Protein AF-A0A7S3HXZ3-F1 (afdb_monomer_lite)

pLDDT: mean 89.15, std 10.33, range [56.81, 97.94]

Foldseek 3Di:
DDADPQVRGDQDPLWDQDPQVRDTAHLWQAQDVVVNGTDGDVCVVVVLVVLVVLLVVLVVLLVVLVVVLVVLVVVLVPDDPVVVVVCPPVSVVVSVVSVVVSVVSNVSSVVSVVVSVVSVVCVVVVVSD

Organism: NCBI:txid182087

Structure (mmCIF, N/CA/C/O backbone):
data_AF-A0A7S3HXZ3-F1
#
_entry.id   AF-A0A7S3HXZ3-F1
#
loop_
_atom_site.group_PDB
_atom_site.id
_atom_site.type_symbol
_atom_site.label_atom_id
_atom_site.label_alt_id
_atom_site.label_comp_id
_atom_site.label_asym_id
_atom_site.label_entity_id
_atom_site.label_seq_id
_atom_site.pdbx_PDB_ins_code
_atom_site.Cartn_x
_atom_site.Cartn_y
_atom_site.Cartn_z
_atom_site.occupancy
_atom_site.B_iso_or_equiv
_atom_site.auth_seq_id
_atom_site.auth_comp_id
_atom_site.auth_asym_id
_atom_site.auth_atom_id
_atom_site.pdbx_PDB_model_num
ATOM 1 N N . MET A 1 1 ? -22.709 4.657 27.161 1.00 61.06 1 MET A N 1
ATOM 2 C CA . MET A 1 1 ? -21.806 3.655 26.550 1.00 61.06 1 MET A CA 1
ATOM 3 C C . MET A 1 1 ? -22.678 2.761 25.681 1.00 61.06 1 MET A C 1
ATOM 5 O O . MET A 1 1 ? -23.776 2.460 26.123 1.00 61.06 1 MET A O 1
ATOM 9 N N . LYS A 1 2 ? -22.308 2.481 24.426 1.00 83.12 2 LYS A N 1
ATOM 10 C CA . LYS A 1 2 ? -23.126 1.609 23.559 1.00 83.12 2 LYS A CA 1
ATOM 11 C C . LYS A 1 2 ? -22.645 0.174 23.747 1.00 83.12 2 LYS A C 1
ATOM 13 O O . LYS A 1 2 ? -21.446 -0.019 23.888 1.00 83.12 2 LYS A O 1
ATOM 18 N N . ASP A 1 3 ? -23.531 -0.805 23.696 1.00 91.44 3 ASP A N 1
ATOM 19 C CA . ASP A 1 3 ? -23.136 -2.214 23.749 1.00 91.44 3 ASP A CA 1
ATOM 20 C C . ASP A 1 3 ? -23.077 -2.804 22.341 1.00 91.44 3 ASP A C 1
ATOM 22 O O . ASP A 1 3 ? -23.734 -2.330 21.410 1.00 91.44 3 ASP A O 1
ATOM 26 N N . CYS A 1 4 ? -22.248 -3.828 22.159 1.00 94.81 4 CYS A N 1
ATOM 27 C CA . CYS A 1 4 ? -22.245 -4.615 20.937 1.00 94.81 4 CYS A CA 1
ATOM 28 C C . CYS A 1 4 ? -23.208 -5.795 21.090 1.00 94.81 4 CYS A C 1
ATOM 30 O O . CYS A 1 4 ? -22.930 -6.718 21.851 1.00 94.81 4 CYS A O 1
ATOM 32 N N . ALA A 1 5 ? -24.300 -5.806 20.321 1.00 92.94 5 ALA A N 1
ATOM 33 C CA . ALA A 1 5 ? -25.272 -6.904 20.345 1.00 92.94 5 ALA A CA 1
ATOM 34 C C . ALA A 1 5 ? -24.668 -8.261 19.926 1.00 92.94 5 ALA A C 1
ATOM 36 O O . ALA A 1 5 ? -25.094 -9.301 20.419 1.00 92.94 5 ALA A O 1
ATOM 37 N N . ILE A 1 6 ? -23.658 -8.249 19.046 1.00 94.00 6 ILE A N 1
ATOM 38 C CA . ILE A 1 6 ? -23.011 -9.461 18.517 1.00 94.00 6 ILE A CA 1
ATOM 39 C C . ILE A 1 6 ? -22.002 -10.016 19.529 1.00 94.00 6 ILE A C 1
ATOM 41 O O . ILE A 1 6 ? -22.062 -11.187 19.884 1.00 94.00 6 ILE A O 1
ATOM 45 N N . CYS A 1 7 ? -21.103 -9.169 20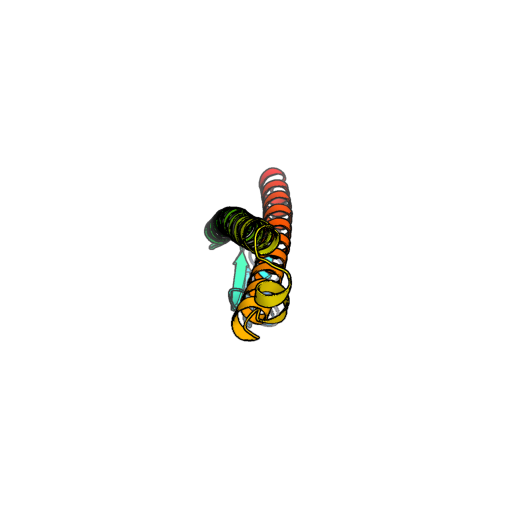.043 1.00 93.88 7 CYS A N 1
ATOM 46 C CA . CYS A 1 7 ? -20.095 -9.586 21.025 1.00 93.88 7 CYS A CA 1
ATOM 47 C C . CYS A 1 7 ? -20.644 -9.710 22.455 1.00 93.88 7 CYS A C 1
ATOM 49 O O . CYS A 1 7 ? -19.918 -10.178 23.327 1.00 93.88 7 CYS A O 1
ATOM 51 N N . LYS A 1 8 ? -21.883 -9.261 22.708 1.00 93.44 8 LYS A N 1
ATOM 52 C CA . LYS A 1 8 ? -22.518 -9.196 24.039 1.00 93.44 8 LYS A CA 1
ATOM 53 C C . LYS A 1 8 ? -21.629 -8.526 25.089 1.00 93.44 8 LYS A C 1
ATOM 55 O O . LYS A 1 8 ? -21.585 -8.931 26.246 1.00 93.44 8 LYS A O 1
ATOM 60 N N . SER A 1 9 ? -20.895 -7.505 24.660 1.00 90.19 9 SER A N 1
ATOM 61 C CA . SER A 1 9 ? -19.946 -6.783 25.493 1.00 90.19 9 SER A CA 1
ATOM 62 C C . SER A 1 9 ? -20.120 -5.284 25.335 1.00 90.19 9 SER A C 1
ATOM 64 O O . SER A 1 9 ? -20.541 -4.772 24.290 1.00 90.19 9 SER A O 1
ATOM 66 N N . VAL A 1 10 ? -19.767 -4.583 26.405 1.00 92.06 10 VAL A N 1
ATOM 67 C CA . VAL A 1 10 ? -19.702 -3.131 26.427 1.00 92.06 10 VAL A CA 1
ATOM 68 C C . VAL A 1 10 ? -18.698 -2.661 25.386 1.00 92.06 10 VAL A C 1
ATOM 70 O O . VAL A 1 10 ? -17.534 -3.061 25.403 1.00 92.06 10 VAL A O 1
ATOM 73 N N . LYS A 1 11 ? -19.131 -1.778 24.486 1.00 91.19 11 LYS A N 1
ATOM 74 C CA . LYS A 1 11 ? -18.266 -1.213 23.457 1.00 91.19 11 LYS A CA 1
ATOM 75 C C . LYS A 1 11 ? -17.468 -0.058 24.068 1.00 91.19 11 LYS A C 1
ATOM 77 O O . LYS A 1 11 ? -18.074 0.952 24.451 1.00 91.19 11 LYS A O 1
ATOM 82 N N . PRO A 1 12 ? -16.126 -0.143 24.127 1.00 89.25 12 PRO A N 1
ATOM 83 C CA . PRO A 1 12 ? -15.323 1.001 24.528 1.00 89.25 12 PRO A CA 1
ATOM 84 C C . PRO A 1 12 ? -15.616 2.203 23.616 1.00 89.25 12 PRO A C 1
ATOM 86 O O . PRO A 1 12 ? -15.987 2.009 22.447 1.00 89.25 12 PRO A O 1
ATOM 89 N N . PRO A 1 13 ? -15.434 3.447 24.097 1.00 89.56 13 PRO A N 1
ATOM 90 C CA . PRO A 1 13 ? -15.523 4.623 23.241 1.00 89.56 13 PRO A CA 1
ATOM 91 C C . PRO A 1 13 ? -14.672 4.418 21.989 1.00 89.56 13 PRO A C 1
ATOM 93 O O . PRO A 1 13 ? -13.559 3.896 22.092 1.00 89.56 13 PRO A O 1
ATOM 96 N N . ARG A 1 14 ? -15.190 4.819 20.820 1.00 89.38 14 ARG A N 1
ATOM 97 C CA . ARG A 1 14 ? -14.471 4.736 19.536 1.00 89.38 14 ARG A CA 1
ATOM 98 C C . ARG A 1 14 ? -14.150 3.324 19.026 1.00 89.38 14 ARG A C 1
ATOM 100 O O . ARG A 1 14 ? -13.502 3.166 18.004 1.00 89.38 14 ARG A O 1
ATOM 107 N N . ALA A 1 15 ? -14.580 2.255 19.696 1.00 93.31 15 ALA A N 1
ATOM 108 C CA . ALA A 1 15 ? -14.499 0.934 19.075 1.00 93.31 15 ALA A CA 1
ATOM 109 C C . ALA A 1 15 ? -15.520 0.819 17.928 1.00 93.31 15 ALA A C 1
ATOM 111 O O . ALA A 1 15 ? -16.464 1.605 17.881 1.00 93.31 15 ALA A O 1
ATOM 112 N N . HIS A 1 16 ? -15.400 -0.171 17.042 1.00 93.69 16 HIS A N 1
ATOM 113 C CA . HIS A 1 16 ? -16.423 -0.595 16.071 1.00 93.69 16 HIS A CA 1
ATOM 114 C C . HIS A 1 16 ? -16.384 -2.119 15.900 1.00 93.69 16 HIS A C 1
ATOM 116 O O . HIS A 1 16 ? -15.327 -2.728 16.012 1.00 93.69 16 HIS A O 1
ATOM 122 N N . HIS A 1 17 ? -17.544 -2.754 15.701 1.00 95.56 17 HIS A N 1
ATOM 123 C CA . HIS A 1 17 ? -17.597 -4.196 15.454 1.00 95.56 17 HIS A CA 1
ATOM 124 C C . HIS A 1 17 ? -17.328 -4.457 13.974 1.00 95.56 17 HIS A C 1
ATOM 126 O O . HIS A 1 17 ? -18.100 -4.014 13.121 1.00 95.56 17 HIS A O 1
ATOM 132 N N . CYS A 1 18 ? -16.256 -5.183 13.673 1.00 96.62 18 CYS A N 1
ATOM 133 C CA . CYS A 1 18 ? -15.984 -5.654 12.327 1.00 96.62 18 CYS A CA 1
ATOM 134 C C . CYS A 1 18 ? -16.659 -7.009 12.122 1.00 96.62 18 CYS A C 1
ATOM 136 O O . CYS A 1 18 ? -16.320 -7.973 12.803 1.00 96.62 18 CYS A O 1
ATOM 138 N N . LYS A 1 19 ? -17.568 -7.095 11.147 1.00 95.88 19 LYS A N 1
ATOM 139 C CA . LYS A 1 19 ? -18.240 -8.356 10.798 1.00 95.88 19 LYS A CA 1
ATOM 140 C C . LYS A 1 19 ? -17.271 -9.396 10.226 1.00 95.88 19 LYS A C 1
ATOM 142 O O . LYS A 1 19 ? -17.452 -10.578 10.477 1.00 95.88 19 LYS A O 1
ATOM 147 N N . VAL A 1 20 ? -16.241 -8.957 9.494 1.00 97.12 20 VAL A N 1
ATOM 148 C CA . VAL A 1 20 ? -15.251 -9.854 8.871 1.00 97.12 20 VAL A CA 1
ATOM 149 C C . VAL A 1 20 ? -14.359 -10.502 9.930 1.00 97.12 20 VAL A C 1
ATOM 151 O O . VAL A 1 20 ? -14.191 -11.713 9.937 1.00 97.12 20 VAL A O 1
ATOM 154 N N . CYS A 1 21 ? -13.845 -9.715 10.880 1.00 96.25 21 CYS A N 1
ATOM 155 C CA . CYS A 1 21 ? -13.044 -10.229 11.997 1.00 96.25 21 CYS A CA 1
ATOM 156 C C . CYS A 1 21 ? -13.887 -10.721 13.188 1.00 96.25 21 CYS A C 1
ATOM 158 O O . CYS A 1 21 ? -13.315 -11.084 14.214 1.00 96.25 21 CYS A O 1
ATOM 160 N N . ASN A 1 22 ? -15.219 -10.652 13.091 1.00 95.75 22 ASN A N 1
ATOM 161 C CA . ASN A 1 22 ? -16.198 -10.992 14.129 1.00 95.75 22 ASN A CA 1
ATOM 162 C C . ASN A 1 22 ? -15.833 -10.496 15.547 1.00 95.75 22 ASN A C 1
ATOM 164 O O . ASN A 1 22 ? -15.955 -11.210 16.541 1.00 95.75 22 ASN A O 1
ATOM 168 N N . SER A 1 23 ? -15.329 -9.266 15.646 1.00 94.69 23 SER A N 1
ATOM 169 C CA . SER A 1 23 ? -14.803 -8.708 16.896 1.00 94.69 23 SER A CA 1
ATOM 170 C C . SER A 1 23 ? -14.910 -7.185 16.939 1.00 94.69 23 SER A C 1
ATOM 172 O O . SER A 1 23 ? -14.949 -6.499 15.913 1.00 94.69 23 SER A O 1
ATOM 174 N N . CYS A 1 24 ? -14.985 -6.640 18.155 1.00 95.56 24 CYS A N 1
ATOM 175 C CA . CYS A 1 24 ? -14.927 -5.200 18.394 1.00 95.56 24 CYS A CA 1
ATOM 176 C C . CYS A 1 24 ? -13.476 -4.714 18.363 1.00 95.56 24 CYS A C 1
ATOM 178 O O . CYS A 1 24 ? -12.673 -5.083 19.215 1.00 95.56 24 CYS A O 1
ATOM 180 N N . VAL A 1 25 ? -13.165 -3.836 17.417 1.00 95.31 25 VAL A N 1
ATOM 181 C CA . VAL A 1 25 ? -11.840 -3.244 17.226 1.00 95.31 25 VAL A CA 1
ATOM 182 C C . VAL A 1 25 ? -11.838 -1.838 17.810 1.00 95.31 25 VAL A C 1
ATOM 184 O O . VAL A 1 25 ? -12.723 -1.039 17.514 1.00 95.31 25 VAL A O 1
ATOM 187 N N . LEU A 1 26 ? -10.867 -1.534 18.670 1.00 94.00 26 LEU A N 1
ATOM 188 C CA . LEU A 1 26 ? -10.737 -0.233 19.328 1.00 94.00 26 LEU A CA 1
ATOM 189 C C . LEU A 1 26 ? -10.124 0.814 18.388 1.00 94.00 26 LEU A C 1
ATOM 191 O O . LEU A 1 26 ? -9.066 0.546 17.820 1.00 94.00 26 LEU A O 1
ATOM 195 N N . ARG A 1 27 ? -10.729 2.010 18.301 1.00 92.50 27 ARG A N 1
ATOM 196 C CA . ARG A 1 27 ? -10.386 3.060 17.319 1.00 92.50 27 ARG A CA 1
ATOM 197 C C . ARG A 1 27 ? -10.211 2.462 15.924 1.00 92.50 27 ARG A C 1
ATOM 199 O O . ARG A 1 27 ? -9.094 2.408 15.411 1.00 92.50 27 ARG A O 1
ATOM 206 N N . MET A 1 28 ? -11.274 1.831 15.439 1.00 93.25 28 MET A N 1
ATOM 207 C CA . MET A 1 28 ? -11.248 1.091 14.185 1.00 93.25 28 MET A CA 1
ATOM 208 C C . MET A 1 28 ? -11.228 2.068 13.013 1.00 93.25 28 MET A C 1
ATOM 210 O O . MET A 1 28 ? -12.203 2.773 12.783 1.00 93.25 28 MET A O 1
ATOM 214 N N . ASP A 1 29 ? -10.165 2.011 12.219 1.00 93.75 29 ASP A N 1
ATOM 215 C CA . ASP A 1 29 ? -10.079 2.758 10.970 1.00 93.75 29 ASP A CA 1
ATOM 216 C C . ASP A 1 29 ? -10.827 2.010 9.856 1.00 93.75 29 ASP A C 1
ATOM 218 O O . ASP A 1 29 ? -11.860 2.461 9.367 1.00 93.75 29 ASP A O 1
ATOM 222 N N . HIS A 1 30 ? -10.370 0.803 9.505 1.00 94.12 30 HIS A N 1
ATOM 223 C CA . HIS A 1 30 ? -11.036 -0.044 8.512 1.00 94.12 30 HIS A CA 1
ATOM 224 C C . HIS A 1 30 ? -10.629 -1.518 8.637 1.00 94.12 30 HIS A C 1
ATOM 226 O O . HIS A 1 30 ? -9.654 -1.865 9.302 1.00 94.12 30 HIS A O 1
ATOM 232 N N . HIS A 1 31 ? -11.374 -2.406 7.975 1.00 96.50 31 HIS A N 1
ATOM 233 C CA . HIS A 1 31 ? -10.900 -3.759 7.692 1.00 96.50 31 HIS A CA 1
ATOM 234 C C . HIS A 1 31 ? -10.131 -3.745 6.372 1.00 96.50 31 HIS A C 1
ATOM 236 O O . HIS A 1 31 ? -10.698 -3.402 5.336 1.00 96.50 31 HIS A O 1
ATOM 242 N N . CYS A 1 32 ? -8.850 -4.095 6.409 1.00 96.25 32 CYS A N 1
ATOM 243 C CA . CYS A 1 32 ? -7.996 -4.080 5.234 1.00 96.25 32 CYS A CA 1
ATOM 244 C C . CYS A 1 32 ? -7.857 -5.495 4.674 1.00 96.25 32 CYS A C 1
ATOM 246 O O . CYS A 1 32 ? -7.227 -6.354 5.294 1.00 96.25 32 CYS A O 1
ATOM 248 N N . GLY A 1 33 ? -8.412 -5.721 3.480 1.00 96.00 33 GLY A N 1
ATOM 249 C CA . GLY A 1 33 ? -8.299 -7.006 2.785 1.00 96.00 33 GLY A CA 1
ATOM 250 C C . GLY A 1 33 ? -6.856 -7.362 2.414 1.00 96.00 33 GLY A C 1
ATOM 251 O O . GLY A 1 33 ? -6.497 -8.532 2.438 1.00 96.00 33 GLY A O 1
ATOM 252 N N . TRP A 1 34 ? -6.004 -6.360 2.162 1.00 94.31 34 TRP A N 1
ATOM 253 C CA . TRP A 1 34 ? -4.605 -6.560 1.758 1.00 94.31 34 TRP A CA 1
ATOM 254 C C . TRP A 1 34 ? -3.732 -7.176 2.848 1.00 94.31 34 TRP A C 1
ATOM 256 O O . TRP A 1 34 ? -2.831 -7.950 2.550 1.00 94.31 34 TRP A O 1
ATOM 266 N N . VAL A 1 35 ? -4.002 -6.843 4.112 1.00 95.38 35 VAL A N 1
ATOM 267 C CA . VAL A 1 35 ? -3.301 -7.430 5.266 1.00 95.38 35 VAL A CA 1
ATOM 268 C C . VAL A 1 35 ? -4.166 -8.449 6.009 1.00 95.38 35 VAL A C 1
ATOM 270 O O . VAL A 1 35 ? -3.795 -8.881 7.098 1.00 95.38 35 VAL A O 1
ATOM 273 N N . ALA A 1 36 ? -5.333 -8.790 5.444 1.00 96.25 36 ALA A N 1
ATOM 274 C CA . ALA A 1 36 ? -6.331 -9.695 6.012 1.00 96.25 36 ALA A CA 1
ATOM 275 C C . ALA A 1 36 ? -6.640 -9.418 7.499 1.00 96.25 36 ALA A C 1
ATOM 277 O O . ALA A 1 36 ? -6.815 -10.338 8.299 1.00 96.25 36 ALA A O 1
ATOM 278 N N . ASN A 1 37 ? -6.674 -8.141 7.897 1.00 96.19 37 ASN A N 1
ATOM 279 C CA . ASN A 1 37 ? -6.819 -7.747 9.297 1.00 96.19 37 ASN A CA 1
ATOM 280 C C . ASN A 1 37 ? -7.483 -6.369 9.442 1.00 96.19 37 ASN A C 1
ATOM 282 O O . ASN A 1 37 ? -7.438 -5.529 8.540 1.00 96.19 37 ASN A O 1
ATOM 286 N N . CYS A 1 38 ? -8.083 -6.108 10.603 1.00 97.19 38 CYS A N 1
ATOM 287 C CA . CYS A 1 38 ? -8.538 -4.765 10.945 1.00 97.19 38 CYS A CA 1
ATOM 288 C C . CYS A 1 38 ? -7.375 -3.857 11.319 1.00 97.19 38 CYS A C 1
ATOM 290 O O . CYS A 1 38 ? -6.500 -4.236 12.097 1.00 97.19 38 CYS A O 1
ATOM 292 N N . ILE A 1 39 ? -7.428 -2.625 10.825 1.00 96.44 39 ILE A N 1
ATOM 293 C CA . ILE A 1 39 ? -6.556 -1.535 11.233 1.00 96.44 39 ILE A CA 1
ATOM 294 C C . ILE A 1 39 ? -7.283 -0.727 12.303 1.00 96.44 39 ILE A C 1
ATOM 296 O O . ILE A 1 39 ? -8.401 -0.252 12.104 1.00 96.44 39 ILE A O 1
ATOM 300 N N . GLY A 1 40 ? -6.653 -0.587 13.461 1.00 94.62 40 GLY A N 1
ATOM 301 C CA . GLY A 1 40 ? -7.160 0.210 14.566 1.00 94.62 40 GLY A CA 1
ATOM 302 C C . GLY A 1 40 ? -6.058 0.579 15.550 1.00 94.62 40 GLY A C 1
ATOM 303 O O . GLY A 1 40 ? -4.874 0.537 15.218 1.00 94.62 40 GLY A O 1
ATOM 304 N N . ARG A 1 41 ? -6.413 0.924 16.792 1.00 93.69 41 ARG A N 1
ATOM 305 C CA . ARG A 1 41 ? -5.467 1.489 17.775 1.00 93.69 41 ARG A CA 1
ATOM 306 C C . ARG A 1 41 ? -4.158 0.705 17.913 1.00 93.69 41 ARG A C 1
ATOM 308 O O . ARG A 1 41 ? -3.098 1.315 18.014 1.00 93.69 41 ARG A O 1
ATOM 315 N N . CYS A 1 42 ? -4.238 -0.622 17.966 1.00 93.94 42 CYS A N 1
ATOM 316 C CA . CYS A 1 42 ? -3.093 -1.474 18.293 1.00 93.94 42 CYS A CA 1
ATOM 317 C C . CYS A 1 42 ? -2.102 -1.644 17.133 1.00 93.94 42 CYS A C 1
ATOM 319 O O . CYS A 1 42 ? -0.966 -2.039 17.373 1.00 93.94 42 CYS A O 1
ATOM 321 N N . ASN A 1 43 ? -2.504 -1.351 15.894 1.00 96.06 43 ASN A N 1
ATOM 322 C CA . ASN A 1 43 ? -1.668 -1.570 14.713 1.00 96.06 43 ASN A CA 1
ATOM 323 C C . ASN A 1 43 ? -1.640 -0.410 13.708 1.00 96.06 43 ASN A C 1
ATOM 325 O O . ASN A 1 43 ? -0.910 -0.500 12.724 1.00 96.06 43 ASN A O 1
ATOM 329 N N . LEU A 1 44 ? -2.331 0.703 13.973 1.00 94.00 44 LEU A N 1
ATOM 330 C CA . LEU A 1 44 ? -2.332 1.880 13.099 1.00 94.00 44 LEU A CA 1
ATOM 331 C C . LEU A 1 44 ? -0.911 2.394 12.815 1.00 94.00 44 LEU A C 1
ATOM 333 O O . LEU A 1 44 ? -0.582 2.672 11.668 1.00 94.00 44 LEU A O 1
ATOM 337 N N . LYS A 1 45 ? -0.035 2.448 13.830 1.00 94.62 45 LYS A N 1
ATOM 338 C CA . LYS A 1 45 ? 1.372 2.858 13.651 1.00 94.62 45 LYS A CA 1
ATOM 339 C C . LYS A 1 45 ? 2.114 1.942 12.673 1.00 94.62 45 LYS A C 1
ATOM 341 O O . LYS A 1 45 ? 2.839 2.424 11.808 1.00 94.62 45 LYS A O 1
ATOM 346 N N . PHE A 1 46 ? 1.933 0.628 12.806 1.00 96.62 46 PHE A N 1
ATOM 347 C CA . PHE A 1 46 ? 2.569 -0.343 11.917 1.00 96.62 46 PHE A CA 1
ATOM 348 C C . PHE A 1 46 ? 2.014 -0.240 10.499 1.00 96.62 46 PHE A C 1
ATOM 350 O O . PHE A 1 46 ? 2.785 -0.300 9.552 1.00 96.62 46 PHE A O 1
ATOM 357 N N . PHE A 1 47 ? 0.708 -0.010 10.355 1.00 95.94 47 PHE A N 1
ATOM 358 C CA . PHE A 1 47 ? 0.072 0.177 9.057 1.00 95.94 47 PHE A CA 1
ATOM 359 C C . PHE A 1 47 ? 0.563 1.441 8.335 1.00 95.94 47 PHE A C 1
ATOM 361 O O . PHE A 1 47 ? 0.876 1.385 7.150 1.00 95.94 47 PHE A O 1
ATOM 368 N N . VAL A 1 48 ? 0.708 2.563 9.049 1.00 96.06 48 VAL A N 1
ATOM 369 C CA . VAL A 1 48 ? 1.278 3.803 8.489 1.00 96.06 48 VAL A CA 1
ATOM 370 C C . VAL A 1 48 ? 2.722 3.585 8.032 1.00 96.06 48 VAL A C 1
ATOM 372 O O . VAL A 1 48 ? 3.063 3.957 6.911 1.00 96.06 48 VAL A O 1
ATOM 375 N N . ASN A 1 49 ? 3.551 2.931 8.853 1.00 97.00 49 ASN A N 1
ATOM 376 C CA . ASN A 1 49 ? 4.929 2.602 8.480 1.00 97.00 49 ASN A CA 1
ATOM 377 C C . ASN A 1 49 ? 4.984 1.658 7.272 1.00 97.00 49 ASN A C 1
ATOM 379 O O . ASN A 1 49 ? 5.752 1.898 6.345 1.00 97.00 49 ASN A O 1
ATOM 383 N N . PHE A 1 50 ? 4.156 0.612 7.259 1.00 96.62 50 PHE A N 1
ATOM 384 C CA . PHE A 1 50 ? 4.027 -0.311 6.133 1.00 96.62 50 PHE A CA 1
ATOM 385 C C . PHE A 1 50 ? 3.707 0.442 4.838 1.00 96.62 50 PHE A C 1
ATOM 387 O O . PHE A 1 50 ? 4.414 0.287 3.847 1.00 96.62 50 PHE A O 1
ATOM 394 N N . ASN A 1 51 ? 2.705 1.321 4.869 1.00 96.81 51 ASN A N 1
ATOM 395 C CA . ASN A 1 51 ? 2.294 2.094 3.705 1.00 96.81 51 ASN A CA 1
ATOM 396 C C . ASN A 1 51 ? 3.368 3.107 3.251 1.00 96.81 51 ASN A C 1
ATOM 398 O O . ASN A 1 51 ? 3.552 3.318 2.055 1.00 96.81 51 ASN A O 1
ATOM 402 N N . PHE A 1 52 ? 4.120 3.695 4.188 1.00 97.62 52 PHE A N 1
ATOM 403 C CA . PHE A 1 52 ? 5.262 4.564 3.882 1.00 97.62 52 PHE A CA 1
ATOM 404 C C . PHE A 1 52 ? 6.391 3.813 3.163 1.00 97.62 52 PHE A C 1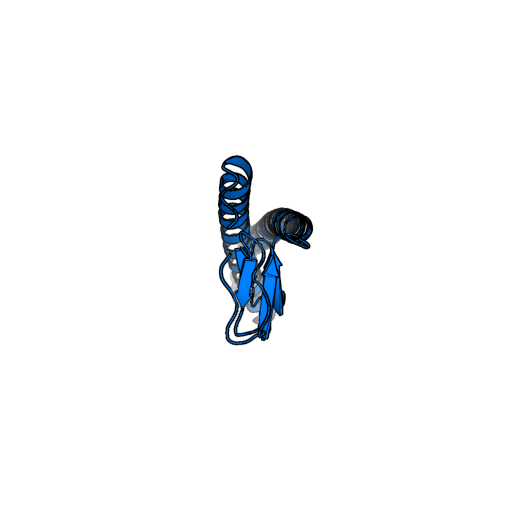
ATOM 406 O O . PHE A 1 52 ? 6.850 4.255 2.110 1.00 97.62 52 PHE A O 1
ATOM 413 N N . TYR A 1 53 ? 6.814 2.659 3.686 1.00 97.94 53 TYR A N 1
ATOM 414 C CA . TYR A 1 53 ? 7.857 1.861 3.038 1.00 97.94 53 TYR A CA 1
ATOM 415 C C . TYR A 1 53 ? 7.396 1.290 1.696 1.00 97.94 53 TYR A C 1
ATOM 417 O O . TYR A 1 53 ? 8.187 1.254 0.757 1.00 97.94 53 TYR A O 1
ATOM 425 N N . LEU A 1 54 ? 6.120 0.914 1.571 1.00 96.88 54 LEU A N 1
ATOM 426 C CA . LEU A 1 54 ? 5.550 0.455 0.306 1.00 96.88 54 LEU A CA 1
ATOM 427 C C . LEU A 1 54 ? 5.547 1.565 -0.756 1.00 96.88 54 LEU A C 1
ATOM 429 O O . LEU A 1 54 ? 5.880 1.303 -1.909 1.00 96.88 54 LEU A O 1
ATOM 433 N N . ALA A 1 55 ? 5.257 2.812 -0.368 1.00 97.31 55 ALA A N 1
ATOM 434 C CA . ALA A 1 55 ? 5.355 3.967 -1.259 1.00 97.31 55 ALA A CA 1
ATOM 435 C C . ALA A 1 55 ? 6.796 4.204 -1.747 1.00 97.31 55 ALA A C 1
ATOM 437 O O . ALA A 1 55 ?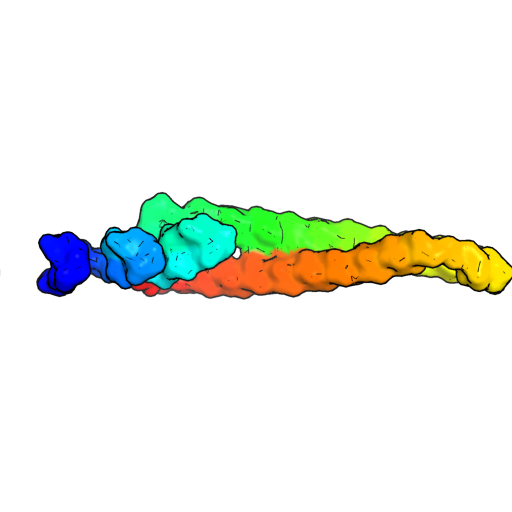 7.016 4.363 -2.947 1.00 97.31 55 ALA A O 1
ATOM 438 N N . ILE A 1 56 ? 7.786 4.179 -0.843 1.00 97.62 56 ILE A N 1
ATOM 439 C CA . ILE A 1 56 ? 9.208 4.332 -1.205 1.00 97.62 56 ILE A CA 1
ATOM 440 C C . ILE A 1 56 ? 9.653 3.207 -2.138 1.00 97.62 56 ILE A C 1
ATOM 442 O O . ILE A 1 56 ? 10.272 3.468 -3.167 1.00 97.62 56 ILE A O 1
ATOM 446 N N . PHE A 1 57 ? 9.324 1.962 -1.795 1.00 96.94 57 PHE A N 1
ATOM 447 C CA . PHE A 1 57 ? 9.676 0.802 -2.604 1.00 96.94 57 PHE A CA 1
ATOM 448 C C . PHE A 1 57 ? 9.042 0.866 -3.998 1.00 96.94 57 PHE A C 1
ATOM 450 O O . PHE A 1 57 ? 9.716 0.596 -4.992 1.00 96.94 57 PHE A O 1
ATOM 457 N N . GLY A 1 58 ? 7.774 1.275 -4.088 1.00 96.62 58 GLY A N 1
ATOM 458 C CA . GLY A 1 58 ? 7.078 1.463 -5.358 1.00 96.62 58 GLY A CA 1
ATOM 459 C C . GLY A 1 58 ? 7.707 2.560 -6.219 1.00 96.62 58 GLY A C 1
ATOM 460 O O . GLY A 1 58 ? 7.937 2.339 -7.407 1.00 96.62 58 GLY A O 1
ATOM 461 N N . LEU A 1 59 ? 8.066 3.709 -5.632 1.00 96.19 59 LEU A N 1
ATOM 462 C CA . LEU A 1 59 ? 8.778 4.781 -6.341 1.00 96.19 59 LEU A CA 1
ATOM 463 C C . LEU A 1 59 ? 10.151 4.319 -6.841 1.00 96.19 59 LEU A C 1
ATOM 465 O O . LEU A 1 59 ? 10.479 4.522 -8.008 1.00 96.19 59 LEU A O 1
ATOM 469 N N . TYR A 1 60 ? 10.932 3.658 -5.982 1.00 96.88 60 TYR A N 1
ATOM 470 C CA . TYR A 1 60 ? 12.244 3.123 -6.343 1.00 96.88 60 TYR A CA 1
ATOM 471 C C . TYR A 1 60 ? 12.144 2.107 -7.486 1.00 96.88 60 TYR A C 1
ATOM 473 O O . TYR A 1 60 ? 12.845 2.229 -8.488 1.00 96.88 60 TYR A O 1
ATOM 481 N N . SER A 1 61 ? 11.209 1.160 -7.381 1.00 95.56 61 SER A N 1
ATOM 482 C CA . SER A 1 61 ? 10.952 0.165 -8.425 1.00 95.56 61 SER A CA 1
ATOM 483 C C . SER A 1 61 ? 10.541 0.826 -9.740 1.00 95.56 61 SER A C 1
ATOM 485 O O . SER A 1 61 ? 11.030 0.443 -10.797 1.00 95.56 61 SER A O 1
ATOM 487 N N . SER A 1 62 ? 9.692 1.856 -9.684 1.00 94.44 62 SER A N 1
ATOM 488 C CA . SER A 1 62 ? 9.259 2.600 -10.872 1.00 94.44 62 SER A CA 1
ATOM 489 C C . SER A 1 62 ? 10.448 3.247 -11.584 1.00 94.44 62 SER A C 1
ATOM 491 O O . SER A 1 62 ? 10.598 3.075 -12.790 1.00 94.44 62 SER A O 1
ATOM 493 N N . ILE A 1 63 ? 11.345 3.911 -10.844 1.00 94.81 63 ILE A N 1
ATOM 494 C CA . ILE A 1 63 ? 12.575 4.500 -11.399 1.00 94.81 63 ILE A CA 1
ATOM 495 C C . ILE A 1 63 ? 13.441 3.424 -12.065 1.00 94.81 63 ILE A C 1
ATOM 497 O O . ILE A 1 63 ? 13.905 3.625 -13.187 1.00 94.81 63 ILE A O 1
ATOM 501 N N . LEU A 1 64 ? 13.625 2.272 -11.412 1.00 93.81 64 LEU A N 1
ATOM 502 C CA . LEU A 1 64 ? 14.399 1.168 -11.979 1.00 93.81 64 LEU A CA 1
ATOM 503 C C . LEU A 1 64 ? 13.788 0.650 -13.287 1.00 93.81 64 LEU A C 1
ATOM 505 O O . LEU A 1 64 ? 14.505 0.552 -14.282 1.00 93.81 64 LEU A O 1
ATOM 509 N N . PHE A 1 65 ? 12.480 0.384 -13.326 1.00 92.12 65 PHE A N 1
ATOM 510 C CA . PHE A 1 65 ? 11.810 -0.096 -14.540 1.00 92.12 65 PHE A CA 1
ATOM 511 C C . PHE A 1 65 ? 11.827 0.936 -15.674 1.00 92.12 65 PHE A C 1
ATOM 513 O O . PHE A 1 65 ? 12.047 0.565 -16.824 1.00 92.12 65 PHE A O 1
ATOM 520 N N . LEU A 1 66 ? 11.675 2.228 -15.365 1.00 89.56 66 LEU A N 1
ATOM 521 C CA . LEU A 1 66 ? 11.827 3.310 -16.344 1.00 89.56 66 LEU A CA 1
ATOM 522 C C . LEU A 1 6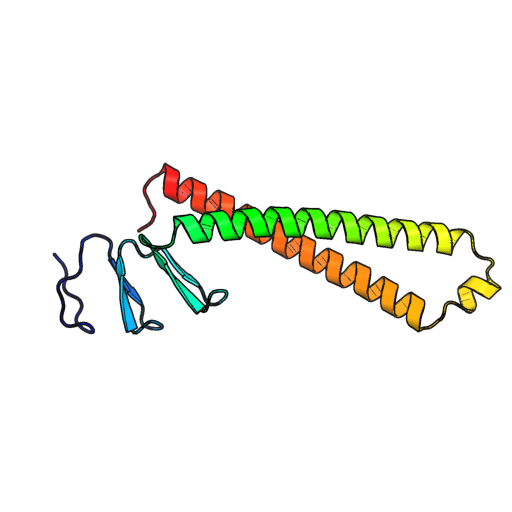6 ? 13.254 3.375 -16.901 1.00 89.56 66 LEU A C 1
ATOM 524 O O . LEU A 1 66 ? 13.432 3.531 -18.110 1.00 89.56 66 LEU A O 1
ATOM 528 N N . SER A 1 67 ? 14.267 3.229 -16.043 1.00 90.56 67 SER A N 1
ATOM 529 C CA . SER A 1 67 ? 15.665 3.222 -16.479 1.00 90.56 67 SER A CA 1
ATOM 530 C C . SER A 1 67 ? 15.968 2.022 -17.382 1.00 90.56 67 SER A C 1
ATOM 532 O O . SER A 1 67 ? 16.500 2.210 -18.471 1.00 90.56 67 SER A O 1
ATOM 534 N N . ALA A 1 68 ? 15.514 0.822 -17.007 1.00 88.25 68 ALA A N 1
ATOM 535 C CA . ALA A 1 68 ? 15.639 -0.386 -17.818 1.00 88.25 68 ALA A CA 1
ATOM 536 C C . ALA A 1 68 ? 14.941 -0.244 -19.182 1.00 88.25 68 ALA A C 1
ATOM 538 O O . ALA A 1 68 ? 15.544 -0.533 -20.213 1.00 88.25 68 ALA A O 1
ATOM 539 N N . ALA A 1 69 ? 13.706 0.271 -19.210 1.00 86.00 69 ALA A N 1
ATOM 540 C CA . ALA A 1 69 ? 12.984 0.510 -20.458 1.00 86.00 69 ALA A CA 1
ATOM 541 C C . ALA A 1 69 ? 13.703 1.529 -21.359 1.00 86.00 69 ALA A C 1
ATOM 543 O O . ALA A 1 69 ? 13.747 1.355 -22.576 1.00 86.00 69 ALA A O 1
ATOM 544 N N . SER A 1 70 ? 14.291 2.571 -20.765 1.00 86.19 70 SER A N 1
ATOM 545 C CA . SER A 1 70 ? 15.046 3.596 -21.493 1.00 86.19 70 SER A CA 1
ATOM 546 C C . SER A 1 70 ? 16.319 3.021 -22.112 1.00 86.19 70 SER A C 1
ATOM 548 O O . SER A 1 70 ? 16.583 3.261 -23.287 1.00 86.19 70 SER A O 1
ATOM 550 N N . THR A 1 71 ? 17.075 2.212 -21.365 1.00 85.06 71 THR A N 1
ATOM 551 C CA . THR A 1 71 ? 18.276 1.539 -21.880 1.00 85.06 71 THR A CA 1
ATOM 552 C C . THR A 1 71 ? 17.932 0.592 -23.028 1.00 85.06 71 THR A C 1
ATOM 554 O O . THR A 1 71 ? 18.541 0.695 -24.091 1.00 85.06 71 THR A O 1
ATOM 557 N N . CYS A 1 72 ? 16.900 -0.248 -22.880 1.00 76.69 72 CYS A N 1
ATOM 558 C CA . CYS A 1 72 ? 16.450 -1.137 -23.957 1.00 76.69 72 CYS A CA 1
ATOM 559 C C . CYS A 1 72 ? 16.003 -0.369 -25.212 1.00 76.69 72 CYS A C 1
ATOM 561 O O . CYS A 1 72 ? 16.284 -0.800 -26.329 1.00 76.69 72 CYS A O 1
ATOM 563 N N . ALA A 1 73 ? 15.328 0.774 -25.050 1.00 79.38 73 ALA A N 1
ATOM 564 C CA . ALA A 1 73 ? 14.886 1.596 -26.175 1.00 79.38 73 ALA A CA 1
ATOM 565 C C . ALA A 1 73 ? 16.062 2.2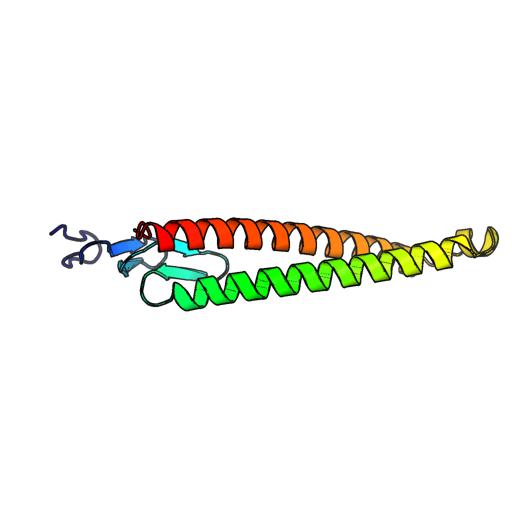56 -26.917 1.00 79.38 73 ALA A C 1
ATOM 567 O O . ALA A 1 73 ? 16.079 2.278 -28.148 1.00 79.38 73 ALA A O 1
ATOM 568 N N . ILE A 1 74 ? 17.058 2.762 -26.183 1.00 81.56 74 ILE A N 1
ATOM 569 C CA . ILE A 1 74 ? 18.259 3.382 -26.763 1.00 81.56 74 ILE A CA 1
ATOM 570 C C . ILE A 1 74 ? 19.090 2.336 -27.512 1.00 81.56 74 ILE A C 1
ATOM 572 O O . ILE A 1 74 ? 19.454 2.556 -28.666 1.00 81.56 74 ILE A O 1
ATOM 576 N N . GLU A 1 75 ? 19.351 1.186 -26.889 1.00 78.00 75 GLU A N 1
ATOM 577 C CA . GLU A 1 75 ? 20.089 0.090 -27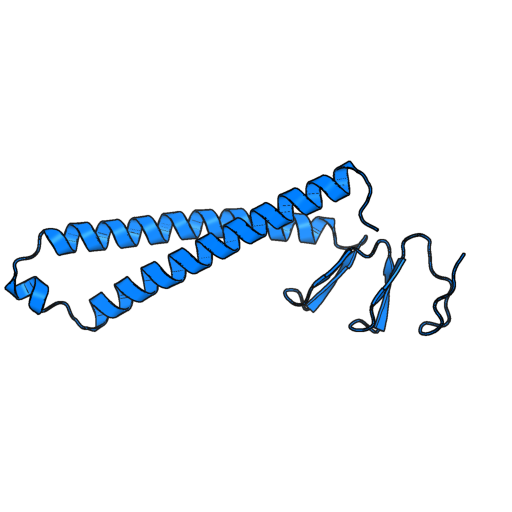.525 1.00 78.00 75 GLU A CA 1
ATOM 578 C C . GLU A 1 75 ? 19.348 -0.450 -28.755 1.00 78.00 75 GLU A C 1
ATOM 580 O O . GLU A 1 75 ? 19.967 -0.689 -29.791 1.00 78.00 75 GLU A O 1
ATOM 585 N N . GLY A 1 76 ? 18.019 -0.578 -28.686 1.00 71.25 76 GLY A N 1
ATOM 586 C CA . GLY A 1 76 ? 17.188 -0.983 -29.821 1.00 71.25 76 GLY A CA 1
ATOM 587 C C . GLY A 1 76 ? 17.201 0.019 -30.981 1.00 71.25 76 GLY A C 1
ATOM 588 O O . GLY A 1 76 ? 17.165 -0.391 -32.141 1.00 71.25 76 GLY A O 1
ATOM 589 N N . SER A 1 77 ? 17.307 1.321 -30.697 1.00 73.12 77 SER A N 1
ATOM 590 C CA . SER A 1 77 ? 17.387 2.373 -31.720 1.00 73.12 77 SER A CA 1
ATOM 591 C C . SER A 1 77 ? 18.712 2.376 -32.492 1.00 73.12 77 SER A C 1
ATOM 593 O O . SER A 1 77 ? 18.755 2.923 -33.592 1.00 73.12 77 SER A O 1
ATOM 595 N N . GLY A 1 78 ? 19.786 1.814 -31.925 1.00 72.94 78 GLY A N 1
ATOM 596 C CA . GLY A 1 78 ? 21.107 1.732 -32.558 1.00 72.94 78 GLY A CA 1
ATOM 597 C C . GLY A 1 78 ? 21.335 0.472 -33.403 1.00 72.94 78 GLY A C 1
ATOM 598 O O . GLY A 1 78 ? 22.369 0.373 -34.062 1.00 72.94 78 GLY A O 1
ATOM 599 N N . ARG A 1 79 ? 20.401 -0.490 -33.378 1.00 71.44 79 ARG A N 1
ATOM 600 C CA . ARG A 1 79 ? 20.470 -1.740 -34.154 1.00 71.44 79 ARG A CA 1
ATOM 601 C C . ARG A 1 79 ? 20.019 -1.509 -35.604 1.00 71.44 79 ARG A C 1
ATOM 603 O O . ARG A 1 79 ? 19.105 -0.735 -35.871 1.00 71.44 79 ARG A O 1
ATOM 610 N N . ASP A 1 80 ? 20.657 -2.199 -36.541 1.00 73.62 80 ASP A N 1
ATOM 611 C CA . ASP A 1 80 ? 20.318 -2.221 -37.965 1.00 73.62 80 ASP A CA 1
ATOM 612 C C . ASP A 1 80 ? 18.926 -2.828 -38.221 1.00 73.62 80 ASP A C 1
ATOM 614 O O . ASP A 1 80 ? 18.449 -3.662 -37.455 1.00 73.62 80 ASP A O 1
ATOM 618 N N . ALA A 1 81 ? 18.265 -2.434 -39.317 1.00 68.06 81 ALA A N 1
ATOM 619 C CA . ALA A 1 81 ? 16.876 -2.819 -39.614 1.00 68.06 81 ALA A CA 1
ATOM 620 C C . ALA A 1 81 ? 16.650 -4.347 -39.681 1.00 68.06 81 ALA A C 1
ATOM 622 O O . ALA A 1 81 ? 15.567 -4.828 -39.352 1.00 68.06 81 ALA A O 1
ATOM 623 N N . ALA A 1 82 ? 17.676 -5.118 -40.062 1.00 62.19 82 ALA A N 1
ATOM 624 C CA . ALA A 1 82 ? 17.637 -6.581 -40.060 1.00 62.19 82 ALA A CA 1
ATOM 625 C C . ALA A 1 82 ? 17.696 -7.163 -38.635 1.00 62.19 82 ALA A C 1
ATOM 627 O O . ALA A 1 82 ? 16.947 -8.082 -38.319 1.00 62.19 82 ALA A O 1
ATOM 628 N N . CYS A 1 83 ? 18.526 -6.591 -37.757 1.00 59.44 83 CYS A N 1
ATOM 629 C CA . CYS A 1 83 ? 18.603 -6.930 -36.333 1.00 59.44 83 CYS A CA 1
ATOM 630 C C . CYS A 1 83 ? 17.366 -6.454 -35.548 1.00 59.44 83 CYS A C 1
ATOM 632 O O . CYS A 1 83 ? 16.918 -7.133 -34.628 1.00 59.44 83 CYS A O 1
ATOM 634 N N . GLN A 1 84 ? 16.751 -5.335 -35.953 1.00 67.19 84 GLN A N 1
ATOM 635 C CA . GLN A 1 84 ? 15.452 -4.893 -35.437 1.00 67.19 84 GLN A CA 1
ATOM 636 C C . GLN A 1 84 ? 14.324 -5.864 -35.801 1.00 67.19 84 GLN A C 1
ATOM 638 O O . GLN A 1 84 ? 13.508 -6.195 -34.947 1.00 67.19 84 GLN A O 1
ATOM 643 N N . ALA A 1 85 ? 14.300 -6.359 -37.041 1.00 62.12 85 ALA A N 1
ATOM 644 C CA . ALA A 1 85 ? 13.350 -7.386 -37.473 1.00 62.12 85 ALA A CA 1
ATOM 645 C C . ALA A 1 85 ? 13.629 -8.767 -36.847 1.00 62.12 85 ALA A C 1
ATOM 647 O O . ALA A 1 85 ? 12.726 -9.594 -36.761 1.00 62.12 85 ALA A O 1
ATOM 648 N N . ALA A 1 86 ? 14.866 -9.003 -36.397 1.00 58.41 86 ALA A N 1
ATOM 649 C CA . ALA A 1 86 ? 15.293 -10.203 -35.685 1.00 58.41 86 ALA A CA 1
ATOM 650 C C . ALA A 1 86 ? 15.242 -10.062 -34.151 1.00 58.41 86 ALA A C 1
ATOM 652 O O . ALA A 1 86 ? 15.780 -10.932 -33.460 1.00 58.41 86 ALA A O 1
ATOM 653 N N . PHE A 1 87 ? 14.618 -9.000 -33.608 1.00 60.84 87 PHE A N 1
ATOM 654 C CA . PHE A 1 87 ? 14.323 -8.913 -32.174 1.00 60.84 87 PHE A CA 1
ATOM 655 C C . PHE A 1 87 ? 13.657 -10.216 -31.757 1.00 60.84 87 PHE A C 1
ATOM 657 O O . PHE A 1 87 ? 12.610 -10.584 -32.292 1.00 60.84 87 PHE A O 1
ATOM 664 N N . SER A 1 88 ? 14.279 -10.945 -30.832 1.00 69.94 88 SER A N 1
ATOM 665 C CA . SER A 1 88 ? 13.671 -12.189 -30.383 1.00 69.94 88 SER A CA 1
ATOM 666 C C . SER A 1 88 ? 12.311 -11.862 -29.761 1.00 69.94 88 SER A C 1
ATOM 668 O O . SER A 1 88 ? 12.183 -10.889 -29.013 1.00 69.94 88 SER A O 1
ATOM 670 N N . GLU A 1 89 ? 11.300 -12.688 -30.028 1.00 72.06 89 GLU A N 1
ATOM 671 C CA . GLU A 1 89 ? 9.985 -12.603 -29.371 1.00 72.06 89 GLU A CA 1
ATOM 672 C C . GLU A 1 89 ? 10.122 -12.477 -27.839 1.00 72.06 89 GLU A C 1
ATOM 674 O O . GLU A 1 89 ? 9.326 -11.815 -27.174 1.00 72.06 89 GLU A O 1
ATOM 679 N N . ALA A 1 90 ? 11.193 -13.049 -27.274 1.00 74.00 90 ALA A N 1
ATOM 680 C CA . ALA A 1 90 ? 11.533 -12.955 -25.861 1.00 74.00 90 ALA A CA 1
ATOM 681 C C . ALA A 1 90 ? 11.980 -11.543 -25.427 1.00 74.00 90 ALA A C 1
ATOM 683 O O . ALA A 1 90 ? 11.599 -11.096 -24.349 1.00 74.00 90 ALA A O 1
ATOM 684 N N . GLU A 1 91 ? 12.759 -10.821 -26.237 1.00 77.31 91 GLU A N 1
ATOM 685 C CA . GLU A 1 91 ? 13.187 -9.443 -25.942 1.00 77.31 91 GLU A CA 1
ATOM 686 C C . GLU A 1 91 ? 12.001 -8.467 -25.980 1.00 77.31 91 GLU A C 1
ATOM 688 O O . GLU A 1 91 ? 11.870 -7.629 -25.085 1.00 77.31 91 GLU A O 1
ATOM 693 N N . TYR A 1 92 ? 11.092 -8.620 -26.950 1.00 79.06 92 TYR A N 1
ATOM 694 C CA . TYR A 1 92 ? 9.860 -7.828 -27.012 1.00 79.06 92 TYR A CA 1
ATOM 695 C C . TYR A 1 92 ? 8.925 -8.137 -25.837 1.00 79.06 92 TYR A C 1
ATOM 697 O O . TYR A 1 92 ? 8.442 -7.223 -25.165 1.00 79.06 92 TYR A O 1
ATOM 705 N N . PHE A 1 93 ? 8.723 -9.421 -25.529 1.00 84.25 93 PHE A N 1
ATOM 706 C CA . PHE A 1 93 ? 7.943 -9.845 -24.370 1.00 84.25 93 PHE A CA 1
ATOM 707 C C . PHE A 1 93 ? 8.503 -9.259 -23.067 1.00 84.25 93 PHE A C 1
ATOM 709 O O . PHE A 1 93 ? 7.759 -8.667 -22.285 1.00 84.25 93 PHE A O 1
ATOM 716 N N . ASN A 1 94 ? 9.820 -9.340 -22.861 1.00 84.06 94 ASN A N 1
ATOM 717 C CA . ASN A 1 94 ? 10.482 -8.765 -21.691 1.00 84.06 94 ASN A CA 1
ATOM 718 C C . ASN A 1 94 ? 10.293 -7.245 -21.613 1.00 84.06 94 ASN A C 1
ATOM 720 O O . ASN A 1 94 ? 9.999 -6.724 -20.538 1.00 84.06 94 ASN A O 1
ATOM 724 N N . TYR A 1 95 ? 10.405 -6.533 -22.736 1.00 84.44 95 TYR A N 1
ATOM 725 C CA . TYR A 1 95 ? 10.184 -5.088 -22.786 1.00 84.44 95 TYR A CA 1
ATOM 726 C C . TYR A 1 95 ? 8.748 -4.704 -22.391 1.00 84.44 95 TYR A C 1
ATOM 728 O O . TYR A 1 95 ? 8.542 -3.828 -21.548 1.00 84.44 95 TYR A O 1
ATOM 736 N N . VAL A 1 96 ? 7.748 -5.406 -22.932 1.00 87.62 96 VAL A N 1
ATOM 737 C CA . VAL A 1 96 ? 6.333 -5.200 -22.582 1.00 87.62 96 VAL A CA 1
ATOM 738 C C . VAL A 1 96 ? 6.079 -5.499 -21.102 1.00 87.62 96 VAL A C 1
ATOM 740 O O . VAL A 1 96 ? 5.380 -4.736 -20.432 1.00 87.62 96 VAL A O 1
ATOM 743 N N . VAL A 1 97 ? 6.678 -6.564 -20.562 1.00 89.31 97 VAL A N 1
ATOM 744 C CA . VAL A 1 97 ? 6.582 -6.908 -19.136 1.00 89.31 97 VAL A CA 1
ATOM 745 C C . VAL A 1 97 ? 7.201 -5.816 -18.261 1.00 89.31 97 VAL A C 1
ATOM 747 O O . VAL A 1 97 ? 6.571 -5.401 -17.290 1.00 89.31 97 VAL A O 1
ATOM 750 N N . VAL A 1 98 ? 8.384 -5.300 -18.607 1.00 89.94 98 VAL A N 1
ATOM 751 C CA . VAL A 1 98 ? 9.048 -4.208 -17.870 1.00 89.94 98 VAL A CA 1
ATOM 752 C C . VAL A 1 98 ? 8.172 -2.955 -17.828 1.00 89.94 98 VAL A C 1
ATOM 754 O O . VAL A 1 98 ? 7.983 -2.379 -16.755 1.00 89.94 98 VAL A O 1
ATOM 757 N N . LEU A 1 99 ? 7.580 -2.563 -18.960 1.00 90.25 99 LEU A N 1
ATOM 758 C CA . LEU A 1 99 ? 6.655 -1.428 -19.015 1.00 90.25 99 LEU A CA 1
ATOM 759 C C . LEU A 1 99 ? 5.393 -1.674 -18.180 1.00 90.25 99 LEU A C 1
ATOM 761 O O . LEU A 1 99 ? 4.979 -0.803 -17.412 1.00 90.25 99 LEU A O 1
ATOM 765 N N . GLY A 1 100 ? 4.796 -2.862 -18.296 1.00 92.50 100 GLY A N 1
ATOM 766 C CA . GLY A 1 100 ? 3.591 -3.234 -17.557 1.00 92.50 100 GLY A CA 1
ATOM 767 C C . GLY A 1 100 ? 3.811 -3.240 -16.044 1.00 92.50 100 GLY A C 1
ATOM 768 O O . GLY A 1 100 ? 3.050 -2.619 -15.301 1.00 92.50 100 GLY A O 1
ATOM 769 N N . VAL A 1 101 ? 4.882 -3.884 -15.576 1.00 91.81 101 VAL A N 1
ATOM 770 C CA . VAL A 1 101 ? 5.234 -3.936 -14.149 1.00 91.81 101 VAL A CA 1
ATOM 771 C C . VAL A 1 101 ? 5.617 -2.548 -13.630 1.00 91.81 101 VAL A C 1
ATOM 773 O O . VAL A 1 101 ? 5.182 -2.173 -12.541 1.00 91.81 101 VAL A O 1
ATOM 776 N N . GLY A 1 102 ? 6.354 -1.750 -14.410 1.00 94.00 102 GLY A N 1
ATOM 777 C CA . GLY A 1 102 ? 6.692 -0.368 -14.060 1.00 94.00 102 GLY A CA 1
ATOM 778 C C . GLY A 1 102 ? 5.462 0.529 -13.891 1.00 94.00 102 GLY A C 1
ATOM 779 O O . GLY A 1 102 ? 5.374 1.289 -12.920 1.00 94.00 102 GLY A O 1
ATOM 780 N N . LEU A 1 103 ? 4.473 0.399 -14.780 1.00 94.62 103 LEU A N 1
ATOM 781 C CA . LEU A 1 103 ? 3.199 1.113 -14.676 1.00 94.62 103 LEU A CA 1
ATOM 782 C C . LEU A 1 103 ? 2.423 0.696 -13.421 1.00 94.62 103 LEU A C 1
ATOM 784 O O . LEU A 1 103 ? 1.965 1.555 -12.668 1.00 94.62 103 LEU A O 1
ATOM 788 N N . ILE A 1 104 ? 2.305 -0.610 -13.164 1.00 95.62 104 ILE A N 1
ATOM 789 C CA . ILE A 1 104 ? 1.617 -1.125 -11.972 1.00 95.62 104 ILE A CA 1
ATOM 790 C C . ILE A 1 104 ? 2.304 -0.619 -10.699 1.00 95.62 104 ILE A C 1
ATOM 792 O O . ILE A 1 104 ? 1.628 -0.109 -9.805 1.00 95.62 104 ILE A O 1
ATOM 796 N N . ALA A 1 105 ? 3.637 -0.695 -10.626 1.00 95.69 105 ALA A N 1
ATOM 797 C CA . ALA A 1 105 ? 4.408 -0.196 -9.489 1.00 95.69 105 ALA A CA 1
ATOM 798 C C . ALA A 1 105 ? 4.168 1.303 -9.248 1.00 95.69 105 ALA A C 1
ATOM 800 O O . ALA A 1 105 ? 3.977 1.717 -8.103 1.00 95.69 105 ALA A O 1
ATOM 801 N N . SER A 1 106 ? 4.090 2.096 -10.321 1.00 95.69 106 SER A N 1
ATOM 802 C CA . SER A 1 106 ? 3.817 3.536 -10.252 1.00 95.69 106 SER A CA 1
ATOM 803 C C . SER A 1 106 ? 2.414 3.822 -9.712 1.00 95.69 106 SER A C 1
ATOM 805 O O . SER A 1 106 ? 2.250 4.641 -8.807 1.00 95.69 106 SER A O 1
ATOM 807 N N . LEU A 1 107 ? 1.393 3.119 -10.215 1.00 96.81 107 LEU A N 1
ATOM 808 C CA . LEU A 1 107 ? 0.008 3.272 -9.757 1.00 96.81 107 LEU A CA 1
ATOM 809 C C . LEU A 1 107 ? -0.149 2.881 -8.283 1.00 96.81 107 LEU A C 1
ATOM 811 O O . LEU A 1 107 ? -0.796 3.599 -7.517 1.00 96.81 107 LEU A O 1
ATOM 815 N N . VAL A 1 108 ? 0.483 1.780 -7.867 1.00 95.75 108 VAL A N 1
ATOM 816 C CA . VAL A 1 108 ? 0.494 1.343 -6.465 1.00 95.75 108 VAL A CA 1
ATOM 817 C C . VAL A 1 108 ? 1.215 2.364 -5.587 1.00 95.75 108 VAL A C 1
ATOM 819 O O . VAL A 1 108 ? 0.701 2.706 -4.523 1.00 95.75 108 VAL A O 1
ATOM 822 N N . ALA A 1 109 ? 2.356 2.902 -6.026 1.00 97.06 109 ALA A N 1
ATOM 823 C CA . ALA A 1 109 ? 3.082 3.931 -5.287 1.00 97.06 109 ALA A CA 1
ATOM 824 C C . ALA A 1 109 ? 2.225 5.188 -5.083 1.00 97.06 109 ALA A C 1
ATOM 826 O O . ALA A 1 109 ? 2.104 5.666 -3.956 1.00 97.06 109 ALA A O 1
ATOM 827 N N . ILE A 1 110 ? 1.568 5.679 -6.140 1.00 97.56 110 ILE A N 1
ATOM 828 C CA . ILE A 1 110 ? 0.664 6.837 -6.072 1.00 97.56 110 ILE A CA 1
ATOM 829 C C . ILE A 1 110 ? -0.481 6.566 -5.095 1.00 97.56 110 ILE A C 1
ATOM 831 O O . ILE A 1 110 ? -0.736 7.381 -4.208 1.00 97.56 110 ILE A O 1
ATOM 835 N N . PHE A 1 111 ? -1.135 5.407 -5.204 1.00 96.81 111 PHE A N 1
ATOM 836 C CA . PHE A 1 111 ? -2.200 5.014 -4.283 1.00 96.81 111 PHE A CA 1
ATOM 837 C C . PHE A 1 111 ? -1.717 4.991 -2.825 1.00 96.81 111 PHE A C 1
ATOM 839 O O . PHE A 1 111 ? -2.374 5.562 -1.951 1.00 96.81 111 PHE A O 1
ATOM 846 N N . CYS A 1 112 ? -0.545 4.405 -2.559 1.00 97.00 112 CYS A N 1
ATOM 847 C CA . CYS A 1 112 ? 0.042 4.359 -1.221 1.00 97.00 112 CYS A CA 1
ATOM 848 C C . CYS A 1 112 ? 0.372 5.765 -0.701 1.00 97.00 112 CYS A C 1
ATOM 850 O O . CYS A 1 112 ? 0.098 6.063 0.460 1.00 97.00 112 CYS A O 1
ATOM 852 N N . ILE A 1 113 ? 0.887 6.667 -1.542 1.00 97.56 113 ILE A N 1
ATOM 853 C CA . ILE A 1 113 ? 1.155 8.065 -1.169 1.00 97.56 113 ILE A CA 1
ATOM 854 C C . ILE A 1 113 ? -0.150 8.789 -0.817 1.00 97.56 113 ILE A C 1
ATOM 856 O O . ILE A 1 113 ? -0.231 9.436 0.229 1.00 97.56 113 ILE A O 1
ATOM 860 N N . CYS A 1 114 ? -1.198 8.647 -1.634 1.00 97.56 114 CYS A N 1
ATOM 861 C CA . CYS A 1 114 ? -2.512 9.225 -1.350 1.00 97.56 114 CYS A CA 1
ATOM 862 C C . CYS A 1 114 ? -3.092 8.695 -0.033 1.00 97.56 114 CYS A C 1
ATOM 864 O O . CYS A 1 114 ? -3.559 9.480 0.797 1.00 97.56 114 CYS A O 1
ATOM 866 N N . LEU A 1 115 ? -3.015 7.378 0.189 1.00 95.31 115 LEU A N 1
ATOM 867 C CA . LEU A 1 115 ? -3.458 6.748 1.429 1.00 95.31 115 LEU A CA 1
ATOM 868 C C . LEU A 1 115 ? -2.646 7.250 2.629 1.00 95.31 115 LEU A C 1
ATOM 870 O O . LEU A 1 115 ? -3.223 7.529 3.677 1.00 95.31 115 LEU A O 1
ATOM 874 N N . LEU A 1 116 ? -1.331 7.430 2.476 1.00 96.19 116 LEU A N 1
ATOM 875 C CA . LEU A 1 116 ? -0.462 7.940 3.533 1.00 96.19 116 LEU A CA 1
ATOM 876 C C . LEU A 1 116 ? -0.862 9.363 3.920 1.00 96.19 116 LEU A C 1
ATOM 878 O O . LEU A 1 116 ? -1.053 9.645 5.098 1.00 96.19 116 LEU A O 1
ATOM 882 N N . ILE A 1 117 ? -1.049 10.243 2.934 1.00 96.44 117 ILE A N 1
ATOM 883 C CA . ILE A 1 117 ? -1.483 11.627 3.161 1.00 96.44 117 ILE A CA 1
ATOM 884 C C . ILE A 1 117 ? -2.840 11.652 3.870 1.00 96.44 117 ILE A C 1
ATOM 886 O O . ILE A 1 117 ? -3.031 12.422 4.811 1.00 96.44 117 ILE A O 1
ATOM 890 N N . HIS A 1 118 ? -3.781 10.809 3.443 1.00 94.19 118 HIS A N 1
ATOM 891 C CA . HIS A 1 118 ? -5.086 10.699 4.084 1.00 94.19 118 HIS A CA 1
ATOM 892 C C . HIS A 1 118 ? -4.964 10.264 5.552 1.00 94.19 118 HIS A C 1
ATOM 894 O O . HIS A 1 118 ? -5.506 10.925 6.436 1.00 94.19 118 HIS A O 1
ATOM 900 N N . GLN A 1 119 ? -4.192 9.210 5.829 1.00 93.19 119 GLN A N 1
ATOM 901 C CA . GLN A 1 119 ? -3.967 8.710 7.186 1.00 93.19 119 GLN A CA 1
ATOM 902 C C . GLN A 1 119 ? -3.274 9.750 8.077 1.00 93.19 119 GLN A C 1
ATOM 904 O O . GLN A 1 119 ? -3.696 9.963 9.211 1.00 93.19 119 GLN A O 1
ATOM 909 N N . LEU A 1 120 ? -2.270 10.467 7.561 1.00 93.69 120 LEU A N 1
ATOM 910 C CA . LEU A 1 120 ? -1.598 11.543 8.296 1.00 93.69 120 LEU A CA 1
ATOM 911 C C . LEU A 1 120 ? -2.561 12.687 8.642 1.00 93.69 120 LEU A C 1
ATOM 913 O O . LEU A 1 120 ? -2.549 13.162 9.775 1.00 93.69 120 LEU A O 1
ATOM 917 N N . LYS A 1 121 ? -3.451 13.075 7.719 1.00 94.88 121 LYS A N 1
ATOM 918 C CA . LYS A 1 121 ? -4.504 14.068 7.992 1.00 94.88 121 LYS A CA 1
ATOM 919 C C . LYS A 1 121 ? -5.485 13.588 9.063 1.00 94.88 121 LYS A C 1
ATOM 921 O O . LYS A 1 121 ? -5.868 14.367 9.932 1.00 94.88 121 LYS A O 1
ATOM 926 N N . LEU A 1 122 ? -5.895 12.319 9.031 1.00 91.19 122 LEU A N 1
ATOM 927 C CA . LEU A 1 122 ? -6.781 11.760 10.058 1.00 91.19 122 LEU A CA 1
ATOM 928 C C . LEU A 1 122 ? -6.115 11.715 11.436 1.00 91.19 122 LEU A C 1
ATOM 930 O O . LEU A 1 122 ? -6.777 11.978 12.442 1.00 91.19 122 LEU A O 1
ATOM 934 N N . ILE A 1 123 ? -4.818 11.404 11.485 1.00 90.81 123 ILE A N 1
ATOM 935 C CA . ILE A 1 123 ? -4.027 11.383 12.718 1.00 90.81 123 ILE A CA 1
ATOM 936 C C . ILE A 1 123 ? -3.875 12.798 13.286 1.00 90.81 123 ILE A C 1
ATOM 938 O O . ILE A 1 123 ? -4.161 12.992 14.465 1.00 90.81 123 ILE A O 1
ATOM 942 N N . ASP A 1 124 ? -3.507 13.777 12.455 1.00 92.56 124 ASP A N 1
ATOM 943 C CA . ASP A 1 124 ? -3.352 15.186 12.847 1.00 92.56 124 ASP A CA 1
ATOM 944 C C . ASP A 1 124 ? -4.644 15.761 13.447 1.00 92.56 124 ASP A C 1
ATOM 946 O O . ASP A 1 124 ? -4.652 16.377 14.511 1.00 92.56 124 ASP A O 1
ATOM 950 N N . ARG A 1 125 ? -5.784 15.454 12.822 1.00 91.44 125 ARG A N 1
ATOM 951 C CA . ARG A 1 125 ? -7.105 15.900 13.288 1.00 91.44 125 ARG A CA 1
ATOM 952 C C . ARG A 1 125 ? -7.673 15.036 14.420 1.00 91.44 125 ARG A C 1
ATOM 954 O O . ARG A 1 125 ? -8.775 15.308 14.891 1.00 91.44 125 ARG A O 1
ATOM 961 N N . ASN A 1 126 ? -6.958 13.989 14.849 1.00 85.75 126 ASN A N 1
ATOM 962 C CA . ASN A 1 126 ? -7.403 12.992 15.831 1.00 85.75 126 ASN A CA 1
ATOM 963 C C . ASN A 1 126 ? -8.762 12.340 15.475 1.00 85.75 126 ASN A C 1
ATOM 965 O O . ASN A 1 126 ? -9.533 11.933 16.353 1.00 85.75 126 ASN A O 1
ATOM 969 N N . LEU A 1 127 ? -9.049 12.222 14.174 1.00 81.88 127 LEU A N 1
ATOM 970 C CA . LEU A 1 127 ? -10.314 11.739 13.611 1.00 81.88 127 LEU A CA 1
ATOM 971 C C . LEU A 1 127 ? -10.336 10.233 13.322 1.00 81.88 127 LEU A C 1
ATOM 973 O O . LEU A 1 127 ? -11.362 9.747 12.857 1.00 81.88 127 LEU A O 1
ATOM 977 N N . SER A 1 128 ? -9.254 9.492 13.593 1.00 67.25 128 SER A N 1
ATOM 978 C CA . SER A 1 128 ? -9.192 8.032 13.396 1.00 67.25 128 SER A CA 1
ATOM 979 C C . SER A 1 128 ? -10.225 7.317 14.272 1.00 67.25 128 SER A C 1
ATOM 981 O O . SER A 1 128 ? -9.977 7.111 15.460 1.00 67.25 128 SER A O 1
ATOM 983 N N . GLN A 1 129 ? -11.426 7.077 13.733 1.00 56.81 129 GLN A N 1
ATOM 984 C CA . GLN A 1 129 ? -12.632 6.824 14.529 1.00 56.81 129 GLN A CA 1
ATOM 985 C C . GLN A 1 129 ? -12.445 5.726 15.554 1.00 56.81 129 GLN A C 1
ATOM 987 O O . GLN A 1 129 ? -11.999 4.614 15.223 1.00 56.81 129 GLN A O 1
#

Sequence (129 aa):
MKDCAICKSVKPPRAHHCKVCNSCVLRMDHHCGWVANCIGRCNLKFFVNFNFYLAIFGLYSSILFLSAASTCAIEGSGRDAACQAAFSEAEYFNYVVVLGVGLIASLVAIFCICLLIHQLKLIDRNLSQ

Secondary structure (DSSP, 8-state):
--EETTTTEEPPTTEEEETTTTEEEET--EEEGGGTEEESTTTHHHHHHHHHHHHHHHHHHHHHHHHHHHHHHHHHHTS-HHHHHT--HHHHHHHHHHHHHHHHHHHHHHHHHHHHHHHHHHHHTT---

Radius of gyration: 23.01 Å; chains: 1; bounding box: 46×29×67 Å

InterPro domains:
  IPR001594 Palmitoyltransferase, DHHC domain [PF01529] (4-127)
  IPR039859 Palmitoyltransferase PFA4/ZDHHC16/ZDHHC20/ERF2-like [PTHR12246] (4-126)